Protein AF-A0A2H5WR70-F1 (afdb_monomer_lite)

Structure (mmCIF, N/CA/C/O backbone):
data_AF-A0A2H5WR70-F1
#
_entry.id   AF-A0A2H5WR70-F1
#
loop_
_atom_site.group_PDB
_atom_site.id
_atom_site.type_symbol
_atom_site.label_atom_id
_atom_site.label_alt_id
_atom_site.label_comp_id
_atom_site.label_asym_id
_atom_site.label_entity_id
_atom_site.label_seq_id
_atom_site.pdbx_PDB_ins_code
_atom_site.Cartn_x
_atom_site.Cartn_y
_atom_site.Cartn_z
_atom_site.occupancy
_atom_site.B_iso_or_equiv
_atom_site.auth_seq_id
_atom_site.auth_comp_id
_atom_site.auth_asym_id
_atom_site.auth_atom_id
_atom_site.pdbx_PDB_model_num
ATOM 1 N N . MET A 1 1 ? -16.773 2.299 13.007 1.00 89.69 1 MET A N 1
ATOM 2 C CA . MET A 1 1 ? -15.967 1.980 11.810 1.00 89.69 1 MET A CA 1
ATOM 3 C C . MET A 1 1 ? -15.285 3.254 11.373 1.00 89.69 1 MET A C 1
ATOM 5 O O . MET A 1 1 ? -15.946 4.281 11.331 1.00 89.69 1 MET A O 1
ATOM 9 N N . GLU A 1 2 ? -14.003 3.176 11.062 1.00 93.69 2 GLU A N 1
ATOM 10 C CA . GLU A 1 2 ? -13.222 4.254 10.464 1.00 93.69 2 GLU A CA 1
ATOM 11 C C . GLU A 1 2 ? -12.729 3.811 9.091 1.00 93.69 2 GLU A C 1
ATOM 13 O O . GLU A 1 2 ? -12.441 2.628 8.877 1.00 93.69 2 GLU A O 1
ATOM 18 N N . VAL A 1 3 ? -12.633 4.773 8.177 1.00 96.50 3 VAL A N 1
ATOM 19 C CA . VAL A 1 3 ? -12.057 4.582 6.848 1.00 96.50 3 VAL A CA 1
ATOM 20 C C . VAL A 1 3 ? -11.030 5.681 6.612 1.00 96.50 3 VAL A C 1
ATOM 22 O O . VAL A 1 3 ? -11.337 6.861 6.787 1.00 96.50 3 VAL A O 1
ATOM 25 N N . ASP A 1 4 ? -9.816 5.301 6.224 1.00 94.75 4 ASP A N 1
ATOM 26 C CA . ASP A 1 4 ? -8.775 6.243 5.824 1.00 94.75 4 ASP A CA 1
ATOM 27 C C . ASP A 1 4 ? -9.146 6.861 4.471 1.00 94.75 4 ASP A C 1
ATOM 29 O O . ASP A 1 4 ? -9.146 6.193 3.433 1.00 94.75 4 ASP A O 1
ATOM 33 N N . LEU A 1 5 ? -9.494 8.150 4.491 1.00 94.50 5 LEU A N 1
ATOM 34 C CA . LEU A 1 5 ? -9.971 8.864 3.309 1.00 94.50 5 LEU A CA 1
ATOM 35 C C . LEU A 1 5 ? -8.910 8.940 2.204 1.00 94.50 5 LEU A C 1
ATOM 37 O O . LEU A 1 5 ? -9.252 8.823 1.029 1.00 94.50 5 LEU A O 1
ATOM 41 N N . ILE A 1 6 ? -7.633 9.116 2.556 1.00 91.06 6 ILE A N 1
ATOM 42 C CA . ILE A 1 6 ? -6.554 9.240 1.571 1.00 91.06 6 ILE A CA 1
ATOM 43 C C . ILE A 1 6 ? -6.383 7.903 0.853 1.00 91.06 6 ILE A C 1
ATOM 45 O O . ILE A 1 6 ? -6.407 7.858 -0.377 1.00 91.06 6 ILE A O 1
ATOM 49 N N . ARG A 1 7 ? -6.290 6.799 1.603 1.00 91.94 7 ARG A N 1
ATOM 50 C CA . ARG A 1 7 ? -6.181 5.454 1.018 1.00 91.94 7 ARG A CA 1
ATOM 51 C C . ARG A 1 7 ? -7.421 5.089 0.208 1.00 91.94 7 ARG A C 1
ATOM 53 O O . A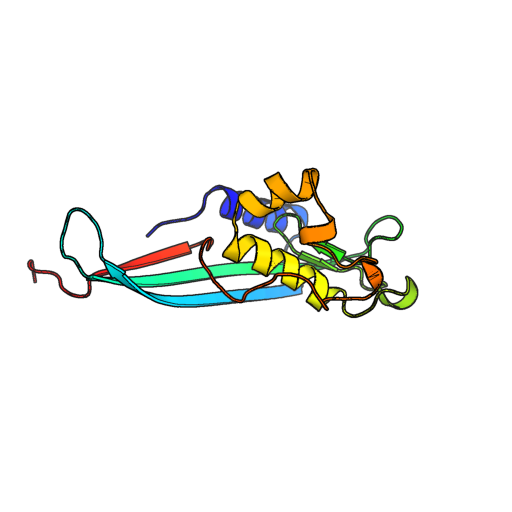RG A 1 7 ? -7.284 4.486 -0.851 1.00 91.94 7 ARG A O 1
ATOM 60 N N . LEU A 1 8 ? -8.615 5.484 0.658 1.00 95.25 8 LEU A N 1
ATOM 61 C CA . LEU A 1 8 ? -9.851 5.256 -0.091 1.00 95.25 8 LEU A CA 1
ATOM 62 C C . LEU A 1 8 ? -9.818 5.974 -1.445 1.00 95.25 8 LEU A C 1
ATOM 64 O O . LEU A 1 8 ? -10.139 5.367 -2.463 1.00 95.25 8 LEU A O 1
ATOM 68 N N . ILE A 1 9 ? -9.401 7.242 -1.472 1.00 94.94 9 ILE A N 1
ATOM 69 C CA . ILE A 1 9 ? -9.267 8.015 -2.714 1.00 94.94 9 ILE A CA 1
ATOM 70 C C . ILE A 1 9 ? -8.241 7.362 -3.643 1.00 94.94 9 ILE A C 1
ATOM 72 O O . ILE A 1 9 ? -8.520 7.198 -4.830 1.00 94.94 9 ILE A O 1
ATOM 76 N N . LEU A 1 10 ? -7.086 6.948 -3.119 1.00 92.19 10 LEU A N 1
ATOM 77 C CA . LEU A 1 10 ? -6.058 6.262 -3.905 1.00 92.19 10 LEU A CA 1
ATOM 78 C C . LEU A 1 10 ? -6.588 4.950 -4.503 1.00 92.19 10 LEU A C 1
ATOM 80 O O . LEU A 1 10 ? -6.481 4.752 -5.713 1.00 92.19 10 LEU A O 1
ATOM 84 N N . LEU A 1 11 ? -7.257 4.117 -3.701 1.00 94.69 11 LEU A N 1
ATOM 85 C CA . LEU A 1 11 ? -7.881 2.873 -4.156 1.00 94.69 11 LEU A CA 1
ATOM 86 C C . LEU A 1 11 ? -8.910 3.123 -5.267 1.00 94.69 11 LEU A C 1
ATOM 88 O O . LEU A 1 11 ? -8.846 2.496 -6.326 1.00 94.69 11 LEU A O 1
ATOM 92 N N . LEU A 1 12 ? -9.848 4.047 -5.041 1.00 95.75 12 LEU A N 1
ATOM 93 C CA . LEU A 1 12 ? -10.898 4.367 -6.008 1.00 95.75 12 LEU A CA 1
ATOM 94 C C . LEU A 1 12 ? -10.314 4.960 -7.291 1.00 95.75 12 LEU A C 1
ATOM 96 O O . LEU A 1 12 ? -10.717 4.563 -8.380 1.00 95.75 12 LEU A O 1
ATOM 100 N N . SER A 1 13 ? -9.341 5.869 -7.183 1.00 94.25 13 SER A N 1
ATOM 101 C CA . SER A 1 13 ? -8.680 6.455 -8.352 1.00 94.25 13 SER A CA 1
ATOM 102 C C . SER A 1 13 ? -7.962 5.398 -9.191 1.00 94.25 13 SER A C 1
ATOM 104 O O . SER A 1 13 ? -8.059 5.420 -10.417 1.00 94.25 13 SER A O 1
ATOM 106 N N . GLY A 1 14 ? -7.313 4.428 -8.543 1.00 92.06 14 GLY A N 1
ATOM 107 C CA . GLY A 1 14 ? -6.677 3.304 -9.209 1.00 92.06 14 GLY A CA 1
ATOM 108 C C . GLY A 1 14 ? -7.673 2.428 -9.962 1.00 92.06 14 GLY A C 1
ATOM 109 O O . GLY A 1 14 ? -7.479 2.169 -11.147 1.00 92.06 14 GLY A O 1
ATOM 110 N N . LEU A 1 15 ? -8.768 2.034 -9.307 1.00 95.25 15 LEU A N 1
ATOM 111 C CA . LEU A 1 15 ? -9.829 1.234 -9.931 1.00 95.25 15 LEU A CA 1
ATOM 112 C C . LEU A 1 15 ? -10.499 1.969 -11.102 1.00 95.25 15 LEU A C 1
ATOM 114 O O . LEU A 1 15 ? -10.773 1.369 -12.137 1.00 95.25 15 LEU A O 1
ATOM 118 N N . LEU A 1 16 ? -10.732 3.278 -10.975 1.00 95.94 16 LEU A N 1
ATOM 119 C CA . LEU A 1 16 ? -11.315 4.091 -12.046 1.00 95.94 16 LEU A CA 1
ATOM 120 C C . LEU A 1 16 ? -10.363 4.261 -13.236 1.00 95.94 16 LEU A C 1
ATOM 122 O O . LEU A 1 16 ? -10.811 4.283 -14.380 1.00 95.94 16 LEU A O 1
ATOM 126 N N . ARG A 1 17 ? -9.056 4.393 -12.981 1.00 94.25 17 ARG A N 1
ATOM 127 C CA . ARG A 1 17 ? -8.050 4.639 -14.023 1.00 94.25 17 ARG A CA 1
ATOM 128 C C . ARG A 1 17 ? -7.600 3.367 -14.736 1.00 94.25 17 ARG A C 1
ATOM 130 O O . ARG A 1 17 ? -7.344 3.408 -15.936 1.00 94.25 17 ARG A O 1
ATOM 137 N N . PHE A 1 18 ? -7.448 2.272 -13.999 1.00 93.31 18 PHE A N 1
ATOM 138 C CA . PHE A 1 18 ? -6.839 1.036 -14.494 1.00 93.31 18 PHE A CA 1
ATOM 139 C C . PHE A 1 18 ? -7.838 -0.120 -14.631 1.00 93.31 18 PHE A C 1
ATOM 141 O O . PHE A 1 18 ? -7.491 -1.154 -15.204 1.00 93.31 18 PHE A O 1
ATOM 148 N N . GLY A 1 19 ? -9.078 0.063 -14.169 1.00 93.69 19 GLY A N 1
ATOM 149 C CA . GLY A 1 19 ? -10.128 -0.948 -14.206 1.00 93.69 19 GLY A CA 1
ATOM 150 C C . GLY A 1 19 ? -9.994 -1.974 -13.081 1.00 93.69 19 GLY A C 1
ATOM 151 O O . GLY A 1 19 ? -9.516 -1.675 -11.988 1.00 93.69 19 GLY A O 1
ATOM 152 N N . GLY A 1 20 ? -10.446 -3.201 -13.346 1.00 94.69 20 GLY A N 1
ATOM 153 C CA . GLY A 1 20 ? -10.282 -4.315 -12.413 1.00 94.69 20 GLY A CA 1
ATOM 154 C C . GLY A 1 20 ? -8.807 -4.666 -12.210 1.00 94.69 20 GLY A C 1
ATOM 155 O O . GLY A 1 20 ? -8.031 -4.676 -13.165 1.00 94.69 20 GLY A O 1
ATOM 156 N N . ALA A 1 21 ? -8.432 -4.950 -10.964 1.00 96.69 21 ALA A N 1
ATOM 157 C CA . ALA A 1 21 ? -7.088 -5.401 -10.628 1.00 96.69 21 ALA A CA 1
ATOM 158 C C . ALA A 1 21 ? -6.844 -6.833 -11.123 1.00 96.69 21 ALA A C 1
ATOM 160 O O . ALA A 1 21 ? -7.751 -7.667 -11.082 1.00 96.69 21 ALA A O 1
ATOM 161 N N . ASP A 1 22 ? -5.611 -7.126 -11.534 1.00 97.56 22 ASP A N 1
ATOM 162 C CA . ASP A 1 22 ? -5.206 -8.484 -11.921 1.00 97.56 22 ASP A CA 1
ATOM 163 C C . ASP A 1 22 ? -4.982 -9.369 -10.682 1.00 97.56 22 ASP A C 1
ATOM 165 O O . ASP A 1 22 ? -5.069 -10.594 -10.747 1.00 97.56 22 ASP A O 1
ATOM 169 N N . GLY A 1 23 ? -4.706 -8.741 -9.537 1.00 97.12 23 GLY A N 1
ATOM 170 C CA . GLY A 1 23 ? -4.568 -9.390 -8.241 1.00 97.12 23 GLY A CA 1
ATOM 171 C C . GLY A 1 23 ? -4.791 -8.414 -7.091 1.00 97.12 23 GLY A C 1
ATOM 172 O O . GLY A 1 23 ? -4.969 -7.213 -7.292 1.00 97.12 23 GLY A O 1
ATOM 173 N N . TRP A 1 24 ? -4.768 -8.936 -5.869 1.00 97.25 24 TRP A N 1
ATOM 174 C CA . TRP A 1 24 ? -4.930 -8.146 -4.652 1.00 97.25 24 TRP A CA 1
ATOM 175 C C . TRP A 1 24 ? -3.947 -8.612 -3.589 1.00 97.25 24 TRP A C 1
ATOM 177 O O . TRP A 1 24 ? -3.821 -9.810 -3.343 1.00 97.25 24 TRP A O 1
ATOM 187 N N . ASP A 1 25 ? -3.308 -7.659 -2.922 1.00 96.94 25 ASP A N 1
ATOM 188 C CA . ASP A 1 25 ? -2.630 -7.893 -1.655 1.00 96.94 25 ASP A CA 1
ATOM 189 C C . ASP A 1 25 ? -3.518 -7.372 -0.524 1.00 96.94 25 ASP A C 1
ATOM 191 O O . ASP A 1 25 ? -3.771 -6.171 -0.409 1.00 96.94 25 ASP A O 1
ATOM 195 N N . VAL A 1 26 ? -4.033 -8.282 0.302 1.00 97.25 26 VAL A N 1
ATOM 196 C CA . VAL A 1 26 ? -4.964 -7.946 1.384 1.00 97.25 26 VAL A CA 1
ATOM 197 C C . VAL A 1 26 ? -4.314 -8.259 2.721 1.00 97.25 26 VAL A C 1
ATOM 199 O O . VAL A 1 26 ? -4.205 -9.418 3.118 1.00 97.25 26 VAL A O 1
ATOM 202 N N . ALA A 1 27 ? -3.921 -7.212 3.446 1.00 97.31 27 ALA A N 1
ATOM 203 C CA . ALA A 1 27 ? -3.508 -7.353 4.835 1.00 97.31 27 ALA A CA 1
ATOM 204 C C . ALA A 1 27 ? -4.708 -7.191 5.763 1.00 97.31 27 ALA A C 1
ATOM 206 O O . ALA A 1 27 ? -5.540 -6.297 5.587 1.00 97.31 27 ALA A O 1
ATOM 207 N N . TRP A 1 28 ? -4.757 -8.017 6.801 1.00 97.12 28 TRP A N 1
ATOM 208 C CA . TRP A 1 28 ? -5.707 -7.850 7.888 1.00 97.12 28 TRP A CA 1
ATOM 209 C C . TRP A 1 28 ? -5.058 -8.165 9.233 1.00 97.12 28 TRP A C 1
ATOM 211 O O . TRP A 1 28 ? -4.069 -8.894 9.319 1.00 97.12 28 TRP A O 1
ATOM 221 N N . ARG A 1 29 ? -5.603 -7.577 10.295 1.00 96.38 29 ARG A N 1
ATOM 222 C CA . ARG A 1 29 ? -5.184 -7.823 11.675 1.00 96.38 29 ARG A CA 1
ATOM 223 C C . ARG A 1 29 ? -6.381 -7.662 12.593 1.00 96.38 29 ARG A C 1
ATOM 225 O O . ARG A 1 29 ? -7.089 -6.669 12.487 1.00 96.38 29 ARG A O 1
ATOM 232 N N . ALA A 1 30 ? -6.561 -8.589 13.523 1.00 94.56 30 ALA A N 1
ATOM 233 C CA . ALA A 1 30 ? -7.466 -8.419 14.651 1.00 94.56 30 ALA A CA 1
ATOM 234 C C . ALA A 1 30 ? -6.654 -8.212 15.937 1.00 94.56 30 ALA A C 1
ATOM 236 O O . ALA A 1 30 ? -5.573 -8.784 16.098 1.00 94.56 30 ALA A O 1
ATOM 237 N N . GLY A 1 31 ? -7.154 -7.384 16.846 1.00 92.00 31 GLY A N 1
ATOM 238 C CA . GLY A 1 31 ? -6.547 -7.149 18.151 1.00 92.00 31 GLY A CA 1
ATOM 239 C C . GLY A 1 31 ? -7.546 -6.563 19.137 1.00 92.00 31 GLY A C 1
ATOM 240 O O . GLY A 1 31 ? -8.658 -6.209 18.761 1.00 92.00 31 GLY A O 1
ATOM 241 N N . VAL A 1 32 ? -7.149 -6.464 20.401 1.00 90.00 32 VAL A N 1
ATOM 242 C CA . VAL A 1 32 ? -7.931 -5.765 21.425 1.00 90.00 32 VAL A CA 1
ATOM 243 C C . VAL A 1 32 ? -7.363 -4.360 21.581 1.00 90.00 32 VAL A C 1
ATOM 245 O O . VAL A 1 32 ? -6.151 -4.196 21.715 1.00 90.00 32 VAL A O 1
ATOM 248 N N . SER A 1 33 ? -8.237 -3.360 21.553 1.00 84.06 33 SER A N 1
ATOM 249 C CA . SER A 1 33 ? -7.904 -1.959 21.798 1.00 84.06 33 SER A CA 1
ATOM 250 C C . SER A 1 33 ? -8.728 -1.429 22.968 1.00 84.06 33 SER A C 1
ATOM 252 O O . SER A 1 33 ? -9.828 -1.913 23.239 1.00 84.06 33 SER A O 1
ATOM 254 N N . LEU A 1 34 ? -8.184 -0.450 23.683 1.00 82.44 34 LEU A N 1
ATOM 255 C CA . LEU A 1 34 ? -8.881 0.260 24.749 1.00 82.44 34 LEU A CA 1
ATOM 256 C C . LEU A 1 34 ? -9.266 1.632 24.205 1.00 82.44 34 LEU A C 1
ATOM 258 O O . LEU A 1 34 ? -8.391 2.409 23.821 1.00 82.44 34 LEU A O 1
ATOM 262 N N . ALA A 1 35 ? -10.564 1.924 24.149 1.00 68.94 35 ALA A N 1
ATOM 263 C CA . ALA A 1 35 ? -11.013 3.268 23.816 1.00 68.94 35 ALA A CA 1
ATOM 264 C C . ALA A 1 35 ? -10.641 4.245 24.951 1.00 68.94 35 ALA A C 1
ATOM 266 O O . ALA A 1 35 ? -10.558 3.872 26.116 1.00 68.94 35 ALA A O 1
ATOM 267 N N . TRP A 1 36 ? -10.407 5.515 24.631 1.00 56.72 36 TRP A N 1
ATOM 268 C CA . TRP A 1 36 ? -10.358 6.607 25.609 1.00 56.72 36 TRP A CA 1
ATOM 269 C C . TRP A 1 36 ? -11.228 7.751 25.072 1.00 56.72 36 TRP A C 1
ATOM 271 O O . TRP A 1 36 ? -11.164 8.000 23.867 1.00 56.72 36 TRP A O 1
ATOM 281 N N . PRO A 1 37 ? -12.026 8.463 25.893 1.00 54.81 37 PRO A N 1
ATOM 282 C CA . PRO A 1 37 ? -12.164 8.382 27.349 1.00 54.81 37 PRO A CA 1
ATOM 283 C C . PRO A 1 37 ? -13.291 7.421 27.768 1.00 54.81 37 PRO A C 1
ATOM 285 O O . PRO A 1 37 ? -14.448 7.807 27.884 1.00 54.81 37 PRO A O 1
ATOM 288 N N . GLY A 1 38 ? -12.974 6.152 28.012 1.00 59.72 38 GLY A N 1
ATOM 289 C CA . GLY A 1 38 ? -13.931 5.196 28.568 1.00 59.72 38 GLY A CA 1
ATOM 290 C C . GLY A 1 38 ? -13.343 3.789 28.585 1.00 59.72 38 GLY A C 1
ATOM 291 O O . GLY A 1 38 ? -12.706 3.415 27.613 1.00 59.72 38 GLY A O 1
ATOM 292 N N . PRO A 1 39 ? -13.535 2.973 29.633 1.00 62.78 39 PRO A N 1
ATOM 293 C CA . PRO A 1 39 ? -12.887 1.663 29.771 1.00 62.78 39 PRO A CA 1
ATOM 294 C C . PRO A 1 39 ? -13.466 0.581 28.836 1.00 62.78 39 PRO A C 1
ATOM 296 O O . PRO A 1 39 ? -13.460 -0.602 29.172 1.00 62.78 39 PRO A O 1
ATOM 299 N N . GLN A 1 40 ? -14.006 0.953 27.673 1.00 77.25 40 GLN A N 1
ATOM 300 C CA . GLN A 1 40 ? -14.587 -0.008 26.751 1.00 77.25 40 GLN A CA 1
ATOM 301 C C . GLN A 1 40 ? -13.474 -0.642 25.920 1.00 77.25 40 GLN A C 1
ATOM 303 O O . GLN A 1 40 ? -12.898 -0.032 25.016 1.00 77.25 40 GLN A O 1
ATOM 308 N N . ALA A 1 41 ? -13.167 -1.889 26.260 1.00 86.75 41 ALA A N 1
ATOM 309 C CA . ALA A 1 41 ? -12.355 -2.737 25.416 1.00 86.75 41 ALA A CA 1
ATOM 310 C C . ALA A 1 41 ? -13.142 -3.071 24.138 1.00 86.75 41 ALA A C 1
ATOM 312 O O . ALA A 1 41 ? -14.325 -3.426 24.183 1.00 86.75 41 ALA A O 1
ATOM 313 N N . VAL A 1 42 ? -12.483 -2.949 22.993 1.00 90.00 42 VAL A N 1
ATOM 314 C CA . VAL A 1 42 ? -13.048 -3.250 21.678 1.00 90.00 42 VAL A CA 1
ATOM 315 C C . VAL A 1 42 ? -12.159 -4.259 20.963 1.00 90.00 42 VAL A C 1
ATOM 317 O O . VAL A 1 42 ? -10.935 -4.224 21.096 1.00 90.00 42 VAL A O 1
ATOM 320 N N . ILE A 1 43 ? -12.760 -5.144 20.174 1.00 92.38 43 ILE A N 1
ATOM 321 C CA . ILE A 1 43 ? -12.033 -5.853 19.124 1.00 92.38 43 ILE A CA 1
ATOM 322 C C . ILE A 1 43 ? -11.860 -4.866 17.981 1.00 92.38 43 ILE A C 1
ATOM 324 O O . ILE A 1 43 ? -12.835 -4.396 17.396 1.00 92.38 43 ILE A O 1
ATOM 328 N N . GLU A 1 44 ? -10.613 -4.556 17.666 1.00 94.19 44 GLU A N 1
ATOM 329 C CA . GLU A 1 44 ? -10.251 -3.790 16.491 1.00 94.19 44 GLU A CA 1
ATOM 330 C C . GLU A 1 44 ? -9.854 -4.749 15.365 1.00 94.19 44 GLU A C 1
ATOM 332 O O . GLU A 1 44 ? -8.882 -5.499 15.484 1.00 94.19 44 GLU A O 1
ATOM 337 N N . VAL A 1 45 ? -10.596 -4.712 14.260 1.00 96.00 45 VAL A N 1
ATOM 338 C CA . VAL A 1 45 ? -10.253 -5.411 13.019 1.00 96.00 45 VAL A CA 1
ATOM 339 C C . VAL A 1 45 ? -9.806 -4.382 11.993 1.00 96.00 45 VAL A C 1
ATOM 341 O O . VAL A 1 45 ? -10.562 -3.494 11.609 1.00 96.00 45 VAL A O 1
ATOM 344 N N . ARG A 1 46 ? -8.565 -4.509 11.540 1.00 97.38 46 ARG A N 1
ATOM 345 C CA . ARG A 1 46 ? -7.938 -3.651 10.539 1.00 97.38 46 ARG A CA 1
ATOM 346 C C . ARG A 1 46 ? -7.835 -4.404 9.226 1.00 97.38 46 ARG A C 1
ATOM 348 O O . ARG A 1 46 ? -7.390 -5.550 9.235 1.00 97.38 46 ARG A O 1
ATOM 355 N N . VAL A 1 47 ? -8.203 -3.769 8.119 1.00 97.94 47 VAL A N 1
ATOM 356 C CA . VAL A 1 47 ? -8.141 -4.353 6.772 1.00 97.94 47 VAL A CA 1
ATOM 357 C C . VAL A 1 47 ? -7.597 -3.321 5.796 1.00 97.94 47 VAL A C 1
ATOM 359 O O . VAL A 1 47 ? -8.013 -2.163 5.812 1.00 97.94 47 VAL A O 1
ATOM 362 N N . ASP A 1 48 ? -6.663 -3.738 4.949 1.00 97.62 48 ASP A N 1
ATOM 363 C CA . ASP A 1 48 ? -6.031 -2.881 3.950 1.00 97.62 48 ASP A CA 1
ATOM 364 C C . ASP A 1 48 ? -5.787 -3.640 2.636 1.00 97.62 48 ASP A C 1
ATOM 366 O O . ASP A 1 48 ? -4.753 -4.303 2.487 1.00 97.62 48 ASP A O 1
ATOM 370 N N . PRO A 1 49 ? -6.747 -3.584 1.698 1.00 97.06 49 PRO A N 1
ATOM 371 C CA . PRO A 1 49 ? -6.592 -4.147 0.367 1.00 97.06 49 PRO A CA 1
ATOM 372 C C . PRO A 1 49 ? -5.815 -3.187 -0.541 1.00 97.06 49 PRO A C 1
ATOM 374 O O . PRO A 1 49 ? -6.137 -2.002 -0.624 1.00 97.06 49 PRO A O 1
ATOM 377 N N . VAL A 1 50 ? -4.836 -3.714 -1.272 1.00 96.88 50 VAL A N 1
ATOM 378 C CA . VAL A 1 50 ? -4.102 -2.992 -2.316 1.00 96.88 50 VAL A CA 1
ATOM 379 C C . VAL A 1 50 ? -4.234 -3.750 -3.638 1.00 96.88 50 VAL A C 1
ATOM 381 O O . VAL A 1 50 ? -3.889 -4.934 -3.696 1.00 96.88 50 VAL A O 1
ATOM 384 N N . PRO A 1 51 ? -4.745 -3.108 -4.702 1.00 97.50 51 PRO A N 1
ATOM 385 C CA . PRO A 1 51 ? -4.861 -3.736 -6.007 1.00 97.50 51 PRO A CA 1
ATOM 386 C C . PRO A 1 51 ? -3.493 -3.837 -6.688 1.00 97.50 51 PRO A C 1
ATOM 388 O O . PRO A 1 51 ? -2.647 -2.945 -6.567 1.00 97.50 51 PRO A O 1
ATOM 391 N N . ILE A 1 52 ? -3.318 -4.922 -7.435 1.00 97.81 52 ILE A N 1
ATOM 392 C CA . ILE A 1 52 ? -2.118 -5.255 -8.197 1.00 97.81 52 ILE A CA 1
ATOM 393 C C . ILE A 1 52 ? -2.454 -5.202 -9.686 1.00 97.81 52 ILE A C 1
ATOM 395 O O . ILE A 1 52 ? -3.386 -5.874 -10.134 1.00 97.81 52 ILE A O 1
ATOM 399 N N . TYR A 1 53 ? -1.674 -4.443 -10.453 1.00 97.19 53 TYR A N 1
ATOM 400 C CA . TYR A 1 53 ? -1.800 -4.351 -11.905 1.00 97.19 53 TYR A CA 1
ATOM 401 C C . TYR A 1 53 ? -0.481 -4.707 -12.592 1.00 97.19 53 TYR A C 1
ATOM 403 O O . TYR A 1 53 ? 0.552 -4.093 -12.335 1.00 97.19 53 TYR A O 1
ATOM 411 N N . TYR A 1 54 ? -0.529 -5.646 -13.527 1.00 96.50 54 TYR A N 1
ATOM 412 C CA . TYR A 1 54 ? 0.573 -6.006 -14.408 1.00 96.50 54 TYR A CA 1
ATOM 413 C C . TYR A 1 54 ? 0.439 -5.234 -15.720 1.00 96.50 54 TYR A C 1
ATOM 415 O O . TYR A 1 54 ? -0.332 -5.607 -16.608 1.00 96.50 54 TYR A O 1
ATOM 423 N N . ARG A 1 55 ? 1.129 -4.098 -15.832 1.00 94.25 55 ARG A N 1
ATOM 424 C CA . ARG A 1 55 ? 1.019 -3.180 -16.980 1.00 94.25 55 ARG A CA 1
ATOM 425 C C . ARG A 1 55 ? 2.403 -2.648 -17.359 1.00 94.25 55 ARG A C 1
ATOM 427 O O . ARG A 1 55 ? 3.180 -2.378 -16.447 1.00 94.25 55 ARG A O 1
ATOM 434 N N . PRO A 1 56 ? 2.699 -2.447 -18.657 1.00 94.94 56 PRO A N 1
ATOM 435 C CA . PRO A 1 56 ? 3.954 -1.830 -19.079 1.00 94.94 56 PRO A CA 1
ATOM 436 C C . PRO A 1 56 ? 4.174 -0.477 -18.395 1.00 94.94 56 PRO A C 1
ATOM 438 O O . PRO A 1 56 ? 3.259 0.353 -18.338 1.00 94.94 56 PRO A O 1
ATOM 441 N N . LEU A 1 57 ? 5.383 -0.259 -17.888 1.00 94.56 57 LEU A N 1
ATOM 442 C CA . LEU A 1 57 ? 5.805 0.975 -17.237 1.00 94.56 57 LEU A CA 1
ATOM 443 C C . LEU A 1 57 ? 6.831 1.717 -18.108 1.00 94.56 57 LEU A C 1
ATOM 445 O O . LEU A 1 57 ? 7.621 1.091 -18.820 1.00 94.56 57 LEU A O 1
ATOM 449 N N . PRO A 1 58 ? 6.818 3.062 -18.087 1.00 92.06 58 PRO A N 1
ATOM 450 C CA . PRO A 1 58 ? 7.718 3.857 -18.909 1.00 92.06 58 PRO A CA 1
ATOM 451 C C . PRO A 1 58 ? 9.171 3.724 -18.442 1.00 92.06 58 PRO A C 1
ATOM 453 O O . PRO A 1 58 ? 9.449 3.646 -17.247 1.00 92.06 58 PRO A O 1
ATOM 456 N N . GLY A 1 59 ? 10.094 3.775 -19.404 1.00 88.69 59 GLY A N 1
ATOM 457 C CA . GLY A 1 59 ? 11.529 3.767 -19.134 1.00 88.69 59 GLY A CA 1
ATOM 458 C C . GLY A 1 59 ? 12.011 2.471 -18.480 1.00 88.69 59 GLY A C 1
ATOM 459 O O . GLY A 1 59 ? 11.586 1.370 -18.839 1.00 88.69 59 GLY A O 1
ATOM 460 N N . ASP A 1 60 ? 12.912 2.631 -17.520 1.00 89.00 60 ASP A N 1
ATOM 461 C CA . ASP A 1 60 ? 13.571 1.574 -16.752 1.00 89.00 60 ASP A CA 1
ATOM 462 C C . ASP A 1 60 ? 12.791 1.147 -15.499 1.00 89.00 60 ASP A C 1
ATOM 464 O O . ASP A 1 60 ? 13.238 0.264 -14.770 1.00 89.00 60 ASP A O 1
ATOM 468 N N . LEU A 1 61 ? 11.601 1.714 -15.262 1.00 91.81 61 LEU A N 1
ATOM 469 C CA . LEU A 1 61 ? 10.755 1.309 -14.144 1.00 91.81 61 LEU A CA 1
ATOM 470 C C . LEU A 1 61 ? 10.329 -0.152 -14.290 1.00 91.81 61 LEU A C 1
ATOM 472 O O . LEU A 1 61 ? 9.785 -0.570 -15.316 1.00 91.81 61 LEU A O 1
ATOM 476 N N . CYS A 1 62 ? 10.542 -0.910 -13.222 1.00 94.56 62 CYS A N 1
ATOM 477 C CA . CYS A 1 62 ? 10.111 -2.298 -13.114 1.00 94.56 62 CYS A CA 1
ATOM 478 C C . CYS A 1 62 ? 8.835 -2.427 -12.290 1.00 94.56 62 CYS A C 1
ATOM 480 O O . CYS A 1 62 ? 7.977 -3.241 -12.611 1.00 94.56 62 CYS A O 1
ATOM 482 N N . GLY A 1 63 ? 8.685 -1.604 -11.260 1.00 95.19 63 GLY A N 1
ATOM 483 C CA . GLY A 1 63 ? 7.497 -1.531 -10.431 1.00 95.19 63 GLY A CA 1
ATOM 484 C C . GLY A 1 63 ? 7.249 -0.099 -9.977 1.00 95.19 63 GLY A C 1
ATOM 485 O O . GLY A 1 63 ? 8.071 0.792 -10.213 1.00 95.19 63 GLY A O 1
ATOM 486 N N . LEU A 1 64 ? 6.061 0.131 -9.428 1.00 93.81 64 LEU A N 1
ATOM 487 C CA . LEU A 1 64 ? 5.695 1.389 -8.800 1.00 93.81 64 LEU A CA 1
ATOM 488 C C . LEU A 1 64 ? 4.531 1.185 -7.829 1.00 93.81 64 LEU A C 1
ATOM 490 O O . LEU A 1 64 ? 3.480 0.660 -8.212 1.00 93.81 64 LEU A O 1
ATOM 494 N N . TYR A 1 65 ? 4.688 1.696 -6.611 1.00 91.94 65 TYR A N 1
ATOM 495 C CA . TYR A 1 65 ? 3.607 1.880 -5.653 1.00 91.94 65 TYR A CA 1
ATOM 496 C C . TYR A 1 65 ? 3.269 3.366 -5.457 1.00 91.94 65 TYR A C 1
ATOM 498 O O . TYR A 1 65 ? 4.047 4.133 -4.897 1.00 91.94 65 TYR A O 1
ATOM 506 N N . ASP A 1 66 ? 2.070 3.769 -5.878 1.00 86.81 66 ASP A N 1
ATOM 507 C CA . ASP A 1 66 ? 1.543 5.138 -5.748 1.00 86.81 66 ASP A CA 1
ATOM 508 C C . ASP A 1 66 ? 0.134 5.168 -5.135 1.00 86.81 66 ASP A C 1
ATOM 510 O O . ASP A 1 66 ? -0.700 6.017 -5.446 1.00 86.81 66 ASP A O 1
ATOM 514 N N . GLY A 1 67 ? -0.137 4.209 -4.247 1.00 84.12 67 GLY A N 1
ATOM 515 C CA . GLY A 1 67 ? -1.468 3.939 -3.696 1.00 84.12 67 GLY A CA 1
ATOM 516 C C . GLY A 1 67 ? -2.183 2.785 -4.398 1.00 84.12 67 GLY A C 1
ATOM 517 O O . GLY A 1 67 ? -3.068 2.160 -3.817 1.00 84.12 67 GLY A O 1
ATOM 518 N N . VAL A 1 68 ? -1.726 2.431 -5.597 1.00 91.50 68 VAL A N 1
ATOM 519 C CA . VAL A 1 68 ? -1.910 1.107 -6.190 1.00 91.50 68 VAL A CA 1
ATOM 520 C C . VAL A 1 68 ? -0.556 0.516 -6.529 1.00 91.50 68 VAL A C 1
ATOM 522 O O . VAL A 1 68 ? 0.418 1.247 -6.681 1.00 91.50 68 VAL A O 1
ATOM 525 N N . MET A 1 69 ? -0.483 -0.806 -6.640 1.00 95.62 69 MET A N 1
ATOM 526 C CA . MET A 1 69 ? 0.755 -1.465 -7.020 1.00 95.62 69 MET A CA 1
ATOM 527 C C . MET A 1 69 ? 0.733 -1.806 -8.504 1.00 95.62 69 MET A C 1
ATOM 529 O O . MET A 1 69 ? -0.191 -2.459 -8.995 1.00 95.62 69 MET A O 1
ATOM 533 N N . ARG A 1 70 ? 1.767 -1.374 -9.218 1.00 95.94 70 ARG A N 1
ATOM 534 C CA . ARG A 1 70 ? 1.958 -1.649 -10.637 1.00 95.94 70 ARG A CA 1
ATOM 535 C C . ARG A 1 70 ? 3.280 -2.367 -10.835 1.00 95.94 70 ARG A C 1
ATOM 537 O O . ARG A 1 70 ? 4.296 -1.943 -10.299 1.00 95.94 70 ARG A O 1
ATOM 544 N N . VAL A 1 71 ? 3.257 -3.447 -11.600 1.00 97.00 71 VAL A N 1
ATOM 545 C CA . VAL A 1 71 ? 4.439 -4.246 -11.929 1.00 97.00 71 VAL A CA 1
ATOM 546 C C . VAL A 1 71 ? 4.532 -4.336 -13.444 1.00 97.00 71 VAL A C 1
ATOM 548 O O . VAL A 1 71 ? 3.561 -4.706 -14.103 1.00 97.00 71 VAL A O 1
ATOM 551 N N . ASP A 1 72 ? 5.689 -3.995 -13.998 1.00 96.69 72 ASP A N 1
ATOM 552 C CA . ASP A 1 72 ? 5.963 -4.191 -15.413 1.00 96.69 72 ASP A CA 1
ATOM 553 C C . ASP A 1 72 ? 6.113 -5.696 -15.694 1.00 96.69 72 ASP A C 1
ATOM 555 O O . ASP A 1 72 ? 6.978 -6.344 -15.093 1.00 96.69 72 ASP A O 1
ATOM 559 N N . PRO A 1 73 ? 5.299 -6.284 -16.591 1.00 95.38 73 PRO A N 1
ATOM 560 C CA . PRO A 1 73 ? 5.447 -7.683 -16.982 1.00 95.38 73 PRO A CA 1
ATOM 561 C C . PRO A 1 73 ? 6.835 -8.012 -17.554 1.00 95.38 73 PRO A C 1
ATOM 563 O O . PRO A 1 73 ? 7.272 -9.157 -17.459 1.00 95.38 73 PRO A O 1
ATOM 566 N N . ASP A 1 74 ? 7.526 -7.020 -18.122 1.00 95.31 74 ASP A N 1
ATOM 567 C CA . ASP A 1 74 ? 8.851 -7.142 -18.735 1.00 95.31 74 ASP A CA 1
ATOM 568 C C . ASP A 1 74 ? 10.001 -6.794 -17.768 1.00 95.31 74 ASP A C 1
ATOM 570 O O . ASP A 1 74 ? 11.165 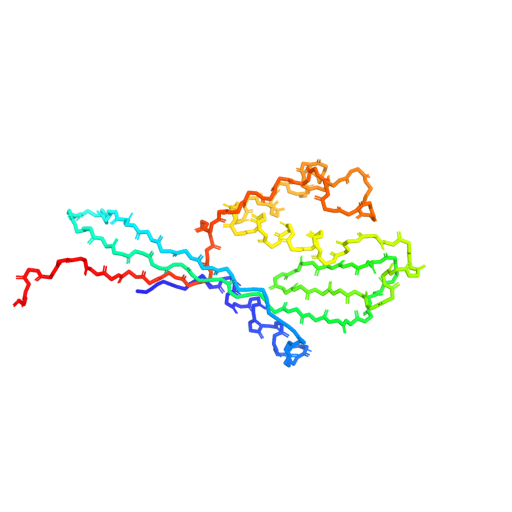-6.716 -18.160 1.00 95.31 74 ASP A O 1
ATOM 574 N N . ALA A 1 75 ? 9.712 -6.617 -16.472 1.00 93.00 75 ALA A N 1
ATOM 575 C CA . ALA A 1 75 ? 10.725 -6.355 -15.446 1.00 93.00 75 ALA A CA 1
ATOM 576 C C . ALA A 1 75 ? 11.944 -7.311 -15.492 1.00 93.00 75 ALA A C 1
ATOM 578 O O . ALA A 1 75 ? 13.069 -6.825 -15.332 1.00 93.00 75 ALA A O 1
ATOM 579 N N . PRO A 1 76 ? 11.797 -8.629 -15.765 1.00 90.94 76 PRO A N 1
ATOM 580 C CA . PRO A 1 76 ? 12.951 -9.515 -15.912 1.00 90.94 76 PRO A CA 1
ATOM 581 C C . PRO A 1 76 ? 13.881 -9.129 -17.070 1.00 90.94 76 PRO A C 1
ATOM 583 O O . PRO A 1 76 ? 15.099 -9.194 -16.914 1.00 90.94 76 PRO A O 1
ATOM 586 N N . ALA A 1 77 ? 13.340 -8.695 -18.214 1.00 92.19 77 ALA A N 1
ATOM 587 C CA . ALA A 1 77 ? 14.147 -8.260 -19.355 1.00 92.19 77 ALA A CA 1
ATOM 588 C C . ALA A 1 77 ? 14.858 -6.926 -19.081 1.00 92.19 77 ALA A C 1
ATOM 590 O O . ALA A 1 77 ? 15.949 -6.688 -19.596 1.00 92.19 77 ALA A O 1
ATOM 591 N N . LYS A 1 78 ? 14.287 -6.098 -18.198 1.00 91.50 78 LYS A N 1
ATOM 592 C CA . LYS A 1 78 ? 14.924 -4.885 -17.660 1.00 91.50 78 LYS A CA 1
ATOM 593 C C . LYS A 1 78 ? 16.005 -5.177 -16.605 1.00 91.50 78 LYS A C 1
ATOM 595 O O . LYS A 1 78 ? 16.640 -4.253 -16.109 1.00 91.50 78 LYS A O 1
ATOM 600 N N . GLY A 1 79 ? 16.235 -6.447 -16.259 1.00 91.19 79 GLY A N 1
ATOM 601 C CA . GLY A 1 79 ? 17.241 -6.867 -15.278 1.00 91.19 79 GLY A CA 1
ATOM 602 C C . GLY A 1 79 ? 16.788 -6.762 -13.821 1.00 91.19 79 GLY A C 1
ATOM 603 O O . GLY A 1 79 ? 17.601 -6.943 -12.913 1.00 91.19 79 GLY A O 1
ATOM 604 N N . CYS A 1 80 ? 15.504 -6.497 -13.579 1.00 92.25 80 CYS A N 1
ATOM 605 C CA . CYS A 1 80 ? 14.961 -6.405 -12.234 1.00 92.25 80 CYS A CA 1
ATOM 606 C C . CYS A 1 80 ? 14.655 -7.776 -11.647 1.00 92.25 80 CYS A C 1
ATOM 608 O O . CYS A 1 80 ? 14.138 -8.679 -12.311 1.00 92.25 80 CYS A O 1
ATOM 610 N N . ARG A 1 81 ? 14.946 -7.915 -10.355 1.00 89.31 81 ARG A N 1
ATOM 611 C CA . ARG A 1 81 ? 14.659 -9.118 -9.578 1.00 89.31 81 ARG A CA 1
ATOM 612 C C . ARG A 1 81 ? 13.629 -8.799 -8.509 1.00 89.31 81 ARG A C 1
ATOM 614 O O . ARG A 1 81 ? 13.645 -7.723 -7.929 1.00 89.31 81 ARG A O 1
ATOM 621 N N . GLU A 1 82 ? 12.739 -9.754 -8.250 1.00 92.06 82 GLU A N 1
ATOM 622 C CA . GLU A 1 82 ? 11.781 -9.691 -7.136 1.00 92.06 82 GLU A CA 1
ATOM 623 C C . GLU A 1 82 ? 10.913 -8.420 -7.102 1.00 92.06 82 GLU A C 1
ATOM 625 O O . GLU A 1 82 ? 10.476 -7.995 -6.036 1.00 92.06 82 GLU A O 1
ATOM 630 N N . THR A 1 83 ? 10.620 -7.832 -8.264 1.00 94.88 83 THR A N 1
ATOM 631 C CA . THR A 1 83 ? 9.898 -6.557 -8.384 1.00 94.88 83 THR A CA 1
ATOM 632 C C . THR A 1 83 ? 8.608 -6.530 -7.574 1.00 94.88 83 THR A C 1
ATOM 634 O O . THR A 1 83 ? 8.382 -5.608 -6.804 1.00 94.88 83 THR A O 1
ATOM 637 N N . LEU A 1 84 ? 7.792 -7.583 -7.666 1.00 94.50 84 LEU A N 1
ATOM 638 C CA . LEU A 1 84 ? 6.569 -7.690 -6.873 1.00 94.50 84 LEU A CA 1
ATOM 639 C C . LEU A 1 84 ? 6.846 -7.607 -5.361 1.00 94.50 84 LEU A C 1
ATOM 641 O O . LEU A 1 84 ? 6.153 -6.894 -4.645 1.00 94.50 84 LEU A O 1
ATOM 645 N N . ALA A 1 85 ? 7.849 -8.333 -4.865 1.00 94.44 85 ALA A N 1
ATOM 646 C CA . ALA A 1 85 ? 8.174 -8.344 -3.441 1.00 94.44 85 ALA A CA 1
ATOM 647 C C . ALA A 1 85 ? 8.730 -6.991 -2.971 1.00 94.44 85 ALA A C 1
ATOM 649 O O . ALA A 1 85 ? 8.423 -6.559 -1.860 1.00 94.44 85 ALA A O 1
ATOM 650 N N . HIS A 1 86 ? 9.512 -6.325 -3.823 1.00 95.19 86 HIS A N 1
ATOM 651 C CA . HIS A 1 86 ? 10.026 -4.981 -3.588 1.00 95.19 86 HIS A CA 1
ATOM 652 C C . HIS A 1 86 ? 8.879 -3.964 -3.473 1.00 95.19 86 HIS A C 1
ATOM 654 O O . HIS A 1 86 ? 8.745 -3.305 -2.445 1.00 95.19 86 HIS A O 1
ATOM 660 N N . GLU A 1 87 ? 7.956 -3.929 -4.438 1.00 95.38 87 GLU A N 1
ATOM 661 C CA . GLU A 1 87 ? 6.807 -3.014 -4.374 1.00 95.38 87 GLU A CA 1
ATOM 662 C C . GLU A 1 87 ? 5.880 -3.316 -3.186 1.00 95.38 87 GLU A C 1
ATOM 664 O O . GLU A 1 87 ? 5.388 -2.410 -2.507 1.00 95.38 87 GLU A O 1
ATOM 669 N N . LEU A 1 88 ? 5.690 -4.596 -2.848 1.00 95.81 88 LEU A N 1
ATOM 670 C CA . LEU A 1 88 ? 4.950 -4.983 -1.646 1.00 95.81 88 LEU A CA 1
ATOM 671 C C . LEU A 1 88 ? 5.636 -4.502 -0.360 1.00 95.81 88 LEU A C 1
ATOM 673 O O . LEU A 1 88 ? 4.955 -4.260 0.639 1.00 95.81 88 LEU A O 1
ATOM 677 N N . ASN A 1 89 ? 6.957 -4.324 -0.337 1.00 95.31 89 ASN A N 1
ATOM 678 C CA . ASN A 1 89 ? 7.612 -3.707 0.813 1.00 95.31 89 ASN A CA 1
ATOM 679 C C . ASN A 1 89 ? 7.221 -2.236 0.961 1.00 95.31 89 ASN A C 1
ATOM 681 O O . ASN A 1 89 ? 6.955 -1.828 2.091 1.00 95.31 89 ASN A O 1
ATOM 685 N N . HIS A 1 90 ? 7.069 -1.470 -0.122 1.00 94.38 90 HIS A N 1
ATOM 686 C CA . HIS A 1 90 ? 6.523 -0.108 -0.039 1.00 94.38 90 HIS A CA 1
ATOM 687 C C . HIS A 1 90 ? 5.089 -0.081 0.476 1.00 94.38 90 HIS A C 1
ATOM 689 O O . HIS A 1 90 ? 4.749 0.751 1.321 1.00 94.38 90 HIS A O 1
ATOM 695 N N . VAL A 1 91 ? 4.263 -1.046 0.062 1.00 95.38 91 VAL A N 1
ATOM 696 C CA . VAL A 1 91 ? 2.915 -1.211 0.622 1.00 95.38 91 VAL A CA 1
ATOM 697 C C . VAL A 1 91 ? 2.983 -1.385 2.144 1.00 95.38 91 VAL A C 1
ATOM 699 O O . VAL A 1 91 ? 2.266 -0.715 2.891 1.00 95.38 91 V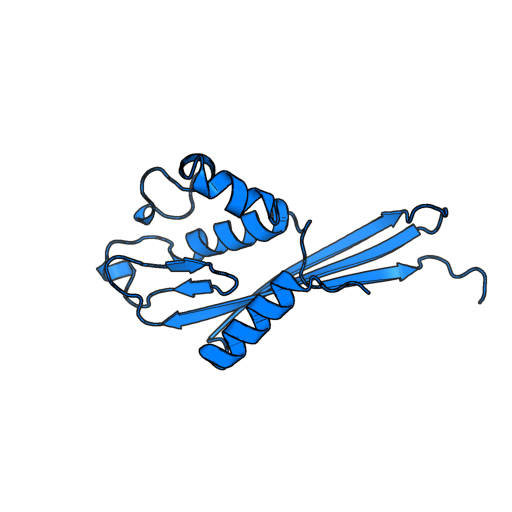AL A O 1
ATOM 702 N N . TRP A 1 92 ? 3.877 -2.246 2.637 1.00 96.12 92 TRP A N 1
ATOM 703 C CA . TRP A 1 92 ? 4.037 -2.489 4.073 1.00 96.12 92 TRP A CA 1
ATOM 704 C C . TRP A 1 92 ? 4.701 -1.343 4.839 1.00 96.12 92 TRP A C 1
ATOM 706 O O . TRP A 1 92 ? 4.328 -1.090 5.989 1.00 96.12 92 TRP A O 1
ATOM 716 N N . GLN A 1 93 ? 5.604 -0.596 4.206 1.00 95.06 93 GLN A N 1
ATOM 717 C CA . GLN A 1 93 ? 6.094 0.670 4.741 1.00 95.06 93 GLN A CA 1
ATOM 718 C C . GLN A 1 93 ? 4.922 1.652 4.909 1.00 95.06 93 GLN A C 1
ATOM 720 O O . GLN A 1 93 ? 4.731 2.200 5.993 1.00 95.06 93 GLN A O 1
ATOM 725 N N . GLY A 1 94 ? 4.055 1.789 3.902 1.00 93.75 94 GLY A N 1
ATOM 726 C CA . GLY A 1 94 ? 2.850 2.619 3.979 1.00 93.75 94 GLY A CA 1
ATOM 727 C C . GLY A 1 94 ? 1.844 2.151 5.040 1.00 93.75 94 GLY A C 1
ATOM 728 O O . GLY A 1 94 ? 1.211 2.975 5.697 1.00 93.75 94 GLY A O 1
ATOM 729 N N . ARG A 1 95 ? 1.693 0.837 5.257 1.00 95.56 95 ARG A N 1
ATOM 730 C CA . ARG A 1 95 ? 0.851 0.265 6.332 1.00 95.56 95 ARG A CA 1
ATOM 731 C C . ARG A 1 95 ? 1.418 0.509 7.731 1.00 95.56 95 ARG A C 1
ATOM 733 O O . ARG A 1 95 ? 0.655 0.655 8.685 1.00 95.56 95 ARG A O 1
ATOM 740 N N . THR A 1 96 ? 2.739 0.554 7.871 1.00 95.44 96 THR A N 1
ATOM 741 C CA . THR A 1 96 ? 3.409 0.726 9.169 1.00 95.44 96 THR A CA 1
ATOM 742 C C . THR A 1 96 ? 3.560 2.195 9.537 1.00 95.44 96 THR A C 1
ATOM 744 O O . THR A 1 96 ? 3.218 2.586 10.655 1.00 95.44 96 THR A O 1
ATOM 747 N N . TYR A 1 97 ? 4.062 3.001 8.605 1.00 94.00 97 TYR A N 1
ATOM 748 C CA . TYR A 1 97 ? 4.531 4.362 8.860 1.00 94.00 97 TYR A CA 1
ATOM 749 C C . TYR A 1 97 ? 3.554 5.441 8.372 1.00 94.00 97 TYR A C 1
ATOM 751 O O . TYR A 1 97 ? 3.665 6.591 8.796 1.00 94.00 97 TYR A O 1
ATOM 759 N N . GLY A 1 98 ? 2.576 5.096 7.527 1.00 92.25 98 GLY A N 1
ATOM 760 C CA . GLY A 1 98 ? 1.599 6.055 7.011 1.00 92.25 98 GLY A CA 1
ATOM 761 C C . GLY A 1 98 ? 2.284 7.197 6.258 1.00 92.25 98 GLY A C 1
ATOM 762 O O . GLY A 1 98 ? 3.221 6.965 5.497 1.00 92.25 98 GLY A O 1
ATOM 763 N N . LEU A 1 99 ? 1.860 8.439 6.514 1.00 89.75 99 LEU A N 1
ATOM 764 C CA . LEU A 1 99 ? 2.421 9.636 5.871 1.00 89.75 99 LEU A CA 1
ATOM 765 C C . LEU A 1 99 ? 3.887 9.918 6.235 1.00 89.75 99 LEU A C 1
ATOM 767 O O . LEU A 1 99 ? 4.543 1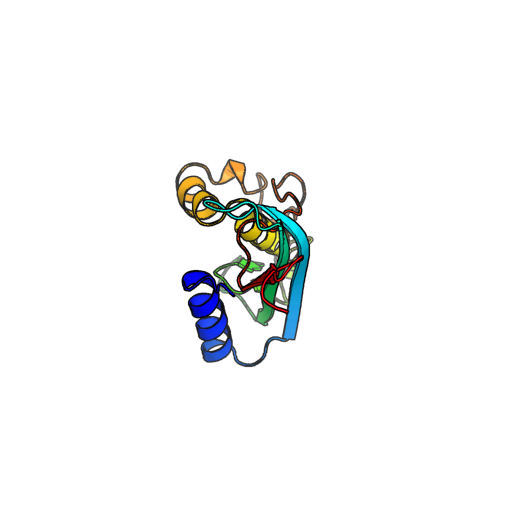0.672 5.524 1.00 89.75 99 LEU A O 1
ATOM 771 N N . LEU A 1 100 ? 4.437 9.304 7.290 1.00 91.19 100 LEU A N 1
ATOM 772 C CA . LEU A 1 100 ? 5.859 9.471 7.609 1.00 91.19 100 LEU A CA 1
ATOM 773 C C . LEU A 1 100 ? 6.764 8.912 6.508 1.00 91.19 100 LEU A C 1
ATOM 775 O O . LEU A 1 100 ? 7.828 9.481 6.265 1.00 91.19 100 LEU A O 1
ATOM 779 N N . GLN A 1 101 ? 6.346 7.837 5.828 1.00 90.62 101 GLN A N 1
ATOM 780 C CA . GLN A 1 101 ? 7.126 7.251 4.739 1.00 90.62 101 GLN A CA 1
ATOM 781 C C . GLN A 1 101 ? 7.328 8.253 3.593 1.00 90.62 101 GLN A C 1
ATOM 783 O O . GLN A 1 101 ? 8.479 8.621 3.373 1.00 90.62 101 GLN A O 1
ATOM 788 N N . PRO A 1 102 ? 6.288 8.798 2.928 1.00 88.06 102 PRO A N 1
ATOM 789 C CA . PRO A 1 102 ? 6.502 9.697 1.794 1.00 88.06 102 PRO A CA 1
ATOM 790 C C . PRO A 1 102 ? 7.172 11.014 2.205 1.00 88.06 102 PRO A C 1
ATOM 792 O O . PRO A 1 102 ? 7.972 11.559 1.446 1.00 88.06 102 PRO A O 1
ATOM 795 N N . LEU A 1 103 ? 6.906 11.509 3.421 1.00 89.38 103 LEU A N 1
ATOM 796 C CA . LEU A 1 103 ? 7.532 12.732 3.936 1.00 89.38 103 LEU A CA 1
ATOM 797 C C . LEU A 1 103 ? 9.045 12.581 4.127 1.00 89.38 103 LEU A C 1
ATOM 799 O O . LEU A 1 103 ? 9.801 13.502 3.826 1.00 89.38 103 LEU A O 1
ATOM 803 N N . THR A 1 104 ? 9.495 11.433 4.631 1.00 92.00 104 THR A N 1
ATOM 804 C CA . THR A 1 104 ? 10.926 11.191 4.872 1.00 92.00 104 THR A CA 1
ATOM 805 C C . THR A 1 104 ? 11.634 10.601 3.657 1.00 92.00 104 THR A C 1
ATOM 807 O O . THR A 1 104 ? 12.828 10.835 3.491 1.00 92.00 104 THR A O 1
ATOM 810 N N . TYR A 1 105 ? 10.914 9.909 2.770 1.00 89.44 105 TYR A N 1
ATOM 811 C CA . TYR A 1 105 ? 11.444 9.384 1.512 1.00 89.44 105 TYR A CA 1
ATOM 812 C C . TYR A 1 105 ? 12.057 10.488 0.647 1.00 89.44 105 TYR A C 1
ATOM 814 O O . TYR A 1 105 ? 13.160 10.326 0.134 1.00 89.44 105 TYR A O 1
ATOM 822 N N . ALA A 1 106 ? 11.398 11.649 0.561 1.00 88.38 106 ALA A N 1
ATOM 823 C CA . ALA A 1 106 ? 11.901 12.802 -0.187 1.00 88.38 106 ALA A CA 1
ATOM 824 C C . ALA A 1 106 ? 13.233 13.363 0.353 1.00 88.38 106 ALA A C 1
ATOM 826 O O . ALA A 1 106 ? 13.977 14.003 -0.387 1.00 88.38 106 ALA A O 1
ATOM 827 N N . LEU A 1 107 ? 13.533 13.138 1.636 1.00 91.69 107 LEU A N 1
ATOM 828 C CA . LEU A 1 107 ? 14.737 13.644 2.300 1.00 91.69 107 LEU A CA 1
ATOM 829 C C . LEU A 1 107 ? 15.861 12.603 2.341 1.00 91.69 107 LEU A C 1
ATOM 831 O O . LEU A 1 107 ? 17.035 12.962 2.304 1.00 91.69 107 LEU A O 1
ATOM 835 N N . ALA A 1 108 ? 15.506 11.322 2.449 1.00 91.38 108 ALA A N 1
ATOM 836 C CA . ALA A 1 108 ? 16.449 10.229 2.637 1.00 91.38 108 ALA A CA 1
ATOM 837 C C . ALA A 1 108 ? 15.916 8.921 2.015 1.00 91.38 108 ALA A C 1
ATOM 839 O O . ALA A 1 108 ? 15.517 8.007 2.743 1.00 91.38 108 ALA A O 1
ATOM 840 N N . PRO A 1 109 ? 15.924 8.788 0.674 1.00 88.31 109 PRO A N 1
ATOM 841 C CA . PRO A 1 109 ? 15.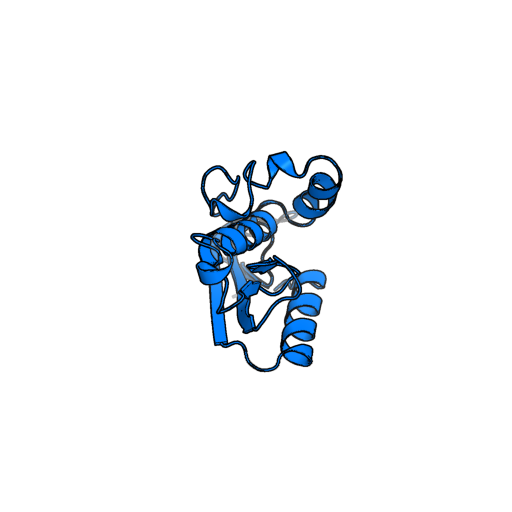385 7.608 -0.011 1.00 88.31 109 PRO A CA 1
ATOM 842 C C . PRO A 1 109 ? 16.126 6.318 0.370 1.00 88.31 109 PRO A C 1
ATOM 844 O O . PRO A 1 109 ? 15.506 5.271 0.510 1.00 88.31 109 PRO A O 1
ATOM 847 N N . GLY A 1 110 ? 17.430 6.399 0.663 1.00 89.00 110 GLY A N 1
ATOM 848 C CA . GLY A 1 110 ? 18.235 5.253 1.108 1.00 89.00 110 GLY A CA 1
ATOM 849 C C . GLY A 1 110 ? 17.857 4.674 2.480 1.00 89.00 110 GLY A C 1
ATOM 850 O O . GLY A 1 110 ? 18.411 3.653 2.869 1.00 89.00 110 GLY A O 1
ATOM 851 N N . LEU A 1 111 ? 16.937 5.302 3.227 1.00 89.25 111 LEU A N 1
ATOM 852 C CA . LEU A 1 111 ? 16.323 4.672 4.403 1.00 89.25 111 LEU A CA 1
ATOM 853 C C . LEU A 1 111 ? 15.263 3.638 4.014 1.00 89.25 111 LEU A C 1
ATOM 855 O O . LEU A 1 111 ? 14.992 2.729 4.791 1.00 89.25 111 LEU A O 1
ATOM 859 N N . TRP A 1 112 ? 14.638 3.802 2.850 1.00 91.31 112 TRP A N 1
ATOM 860 C CA . TRP A 1 112 ? 13.454 3.055 2.425 1.00 91.31 112 TRP A CA 1
ATOM 861 C C . TRP A 1 112 ? 13.748 2.081 1.289 1.00 91.31 112 TRP A C 1
ATOM 863 O O . TRP A 1 112 ? 13.083 1.048 1.195 1.00 91.31 112 TRP A O 1
ATOM 873 N N . GLU A 1 113 ? 14.744 2.415 0.473 1.00 91.31 113 GLU A N 1
ATOM 874 C CA . GLU A 1 113 ? 15.178 1.668 -0.700 1.00 91.31 113 GLU A CA 1
ATOM 875 C C . GLU A 1 113 ? 16.489 0.918 -0.462 1.00 91.31 113 GLU A C 1
ATOM 877 O O . GLU A 1 113 ? 17.351 1.394 0.286 1.00 91.31 113 GLU A O 1
ATOM 882 N N . PRO A 1 114 ? 16.711 -0.213 -1.152 1.00 88.12 114 PRO A N 1
ATOM 883 C CA . PRO A 1 114 ? 18.050 -0.753 -1.306 1.00 88.12 114 PRO A CA 1
ATOM 884 C C . PRO A 1 114 ? 18.935 0.228 -2.093 1.00 88.12 114 PRO A C 1
ATOM 886 O O . PRO A 1 114 ? 18.460 1.068 -2.857 1.00 88.12 114 PRO A O 1
ATOM 889 N N . ALA A 1 115 ? 20.257 0.076 -1.974 1.00 86.44 115 ALA A N 1
ATOM 890 C CA . ALA A 1 115 ? 21.218 0.912 -2.705 1.00 86.44 115 ALA A CA 1
ATOM 891 C C . ALA A 1 115 ? 21.027 0.861 -4.235 1.00 86.44 115 ALA A C 1
ATOM 893 O O . ALA A 1 115 ? 21.409 1.793 -4.943 1.00 86.44 115 ALA A O 1
ATOM 894 N N . ARG A 1 116 ? 20.454 -0.235 -4.740 1.00 85.38 116 ARG A N 1
ATOM 895 C CA . ARG A 1 116 ? 20.092 -0.441 -6.141 1.00 85.38 116 ARG A CA 1
ATOM 896 C C . ARG A 1 116 ? 18.668 -1.007 -6.210 1.00 85.38 116 ARG A C 1
ATOM 898 O O . ARG A 1 116 ? 18.479 -2.167 -5.844 1.00 85.38 116 ARG A O 1
ATOM 905 N N . PRO A 1 117 ? 17.678 -0.238 -6.693 1.00 75.94 117 PRO A N 1
ATOM 906 C CA . PRO A 1 117 ? 16.265 -0.641 -6.688 1.00 75.94 117 PRO A CA 1
ATOM 907 C C . PRO A 1 117 ? 15.974 -1.966 -7.411 1.00 75.94 117 PRO A C 1
ATOM 909 O O . PRO A 1 117 ? 15.109 -2.734 -7.004 1.00 75.94 117 PRO A O 1
ATOM 912 N N . TRP A 1 118 ? 16.746 -2.295 -8.451 1.00 81.56 118 TRP A N 1
ATOM 913 C CA . TRP A 1 118 ? 16.584 -3.535 -9.221 1.00 81.56 118 TRP A CA 1
ATOM 914 C C . TRP A 1 118 ? 17.099 -4.802 -8.510 1.00 81.56 118 TRP A C 1
ATOM 916 O O . TRP A 1 118 ? 16.875 -5.908 -9.008 1.00 81.56 118 TRP A O 1
ATOM 926 N N . GLU A 1 119 ? 17.791 -4.674 -7.368 1.00 83.44 119 GLU A N 1
ATOM 927 C CA . GLU A 1 119 ? 18.332 -5.809 -6.599 1.00 83.44 119 GLU A CA 1
ATOM 928 C C . GLU A 1 119 ? 17.287 -6.501 -5.703 1.00 83.44 119 GLU A C 1
ATOM 930 O O . GLU A 1 119 ? 17.584 -7.544 -5.116 1.00 83.44 119 GLU A O 1
ATOM 935 N N . GLY A 1 120 ? 16.055 -5.984 -5.652 1.00 85.81 120 GLY A N 1
ATOM 936 C CA . GLY A 1 120 ? 14.911 -6.641 -5.019 1.00 85.81 120 GLY A CA 1
ATOM 937 C C . GLY A 1 120 ? 14.560 -6.097 -3.635 1.00 85.81 120 GLY A C 1
ATOM 938 O O . GLY A 1 120 ? 14.764 -4.926 -3.329 1.00 85.81 120 GLY A O 1
ATOM 939 N N . ALA A 1 121 ? 13.963 -6.949 -2.799 1.00 87.06 121 ALA A N 1
ATOM 940 C CA . ALA A 1 121 ? 13.294 -6.545 -1.558 1.00 87.06 121 ALA A CA 1
ATOM 941 C C . ALA A 1 121 ? 14.204 -6.517 -0.309 1.00 87.06 121 ALA A C 1
ATOM 943 O O . ALA A 1 121 ? 13.783 -6.091 0.771 1.00 87.06 121 ALA A O 1
ATOM 944 N N . SER A 1 122 ? 15.427 -7.041 -0.419 1.00 87.69 122 SER A N 1
ATOM 945 C CA . SER A 1 122 ? 16.321 -7.247 0.724 1.00 87.69 122 SER A CA 1
ATOM 946 C C . SER A 1 122 ? 16.786 -5.924 1.344 1.00 87.69 122 SER A C 1
ATOM 948 O O . SER A 1 122 ? 17.194 -5.005 0.641 1.00 87.69 122 SER A O 1
ATOM 950 N N . GLY A 1 123 ? 16.757 -5.838 2.678 1.00 84.62 123 GLY A N 1
ATOM 951 C CA . GLY A 1 123 ? 17.254 -4.680 3.435 1.00 84.62 123 GLY A CA 1
ATOM 952 C C . GLY A 1 123 ? 16.261 -3.525 3.610 1.00 84.62 123 GLY A C 1
ATOM 953 O O . GLY A 1 123 ? 16.549 -2.604 4.370 1.00 84.62 123 GLY A O 1
ATOM 954 N N . MET A 1 124 ? 15.082 -3.580 2.988 1.00 91.88 124 MET A N 1
ATOM 955 C CA . MET A 1 124 ? 14.051 -2.550 3.154 1.00 91.88 124 MET A CA 1
ATOM 956 C C . MET A 1 124 ? 13.365 -2.661 4.530 1.00 91.88 124 MET A C 1
ATOM 958 O O . MET A 1 124 ? 12.970 -3.763 4.932 1.00 91.88 124 MET A O 1
ATOM 962 N N . PRO A 1 125 ? 13.122 -1.549 5.250 1.00 89.94 125 PRO A N 1
ATOM 963 C CA . PRO A 1 125 ? 12.405 -1.574 6.522 1.00 89.94 125 PRO A CA 1
ATOM 964 C C . PRO A 1 125 ? 10.895 -1.720 6.293 1.00 89.94 125 PRO A C 1
ATOM 966 O O . PRO A 1 125 ? 10.142 -0.752 6.331 1.00 89.94 125 PRO A O 1
ATOM 969 N N . ALA A 1 126 ? 10.436 -2.947 6.055 1.00 90.62 126 ALA A N 1
ATOM 970 C CA . ALA A 1 126 ? 9.026 -3.269 5.829 1.00 90.62 126 ALA A CA 1
ATOM 971 C C . ALA A 1 126 ? 8.463 -4.175 6.943 1.00 90.62 126 ALA A C 1
ATOM 973 O O . ALA A 1 126 ? 8.096 -5.328 6.681 1.00 90.62 126 ALA A O 1
ATOM 974 N N . PRO A 1 127 ? 8.406 -3.703 8.207 1.00 93.12 127 PRO A N 1
ATOM 975 C CA . PRO A 1 127 ? 7.810 -4.485 9.280 1.00 93.12 127 PRO A CA 1
ATOM 976 C C . PRO A 1 127 ? 6.351 -4.801 8.936 1.00 93.12 127 PRO A C 1
ATOM 978 O O . PRO A 1 127 ? 5.615 -3.974 8.396 1.00 93.12 127 PRO A O 1
ATOM 981 N N . ARG A 1 128 ? 5.912 -6.020 9.252 1.00 94.06 128 ARG A N 1
ATOM 982 C CA . ARG A 1 128 ? 4.564 -6.490 8.905 1.00 94.06 128 ARG A CA 1
ATOM 983 C C . ARG A 1 128 ? 3.539 -6.032 9.942 1.00 94.06 128 ARG A C 1
ATOM 985 O O . ARG A 1 128 ? 2.865 -6.837 10.580 1.00 94.06 128 ARG A O 1
ATOM 992 N N . THR A 1 129 ? 3.452 -4.717 10.141 1.00 94.50 129 THR A N 1
ATOM 993 C CA . THR A 1 129 ? 2.478 -4.096 11.043 1.00 94.50 129 THR A CA 1
ATOM 994 C C . THR A 1 129 ? 1.433 -3.310 10.269 1.00 94.50 129 THR A C 1
ATOM 996 O O . THR A 1 129 ? 1.726 -2.649 9.278 1.00 94.50 129 THR A O 1
ATOM 999 N N . LEU A 1 130 ? 0.191 -3.394 10.737 1.00 95.94 130 LEU A N 1
ATOM 1000 C CA . LEU A 1 130 ? -0.948 -2.747 10.105 1.00 95.94 130 LEU A CA 1
ATOM 1001 C C . LEU A 1 130 ? -1.433 -1.600 10.994 1.00 95.94 130 LEU A C 1
ATOM 1003 O O . LEU A 1 130 ? -2.449 -1.711 11.677 1.00 95.94 130 LEU A O 1
ATOM 1007 N N . ASN A 1 131 ? -0.640 -0.532 11.072 1.00 94.19 131 ASN A N 1
ATOM 1008 C CA . ASN A 1 131 ? -0.967 0.645 11.876 1.00 94.19 131 ASN A CA 1
ATOM 1009 C C . ASN A 1 131 ? -1.910 1.571 11.115 1.00 94.19 131 ASN A C 1
ATOM 1011 O O . ASN A 1 131 ? -2.896 2.015 11.684 1.00 94.19 131 ASN A O 1
ATOM 1015 N N . TRP A 1 132 ? -1.668 1.783 9.827 1.00 94.31 132 TRP A N 1
ATOM 1016 C CA . TRP A 1 132 ? -2.418 2.673 8.944 1.00 94.31 132 TRP A CA 1
ATOM 1017 C C . TRP A 1 132 ? -3.186 1.849 7.910 1.00 94.31 132 TRP A C 1
ATOM 1019 O O . TRP A 1 132 ? -2.759 1.711 6.768 1.00 94.31 132 TRP A O 1
ATOM 1029 N N . ALA A 1 133 ? -4.278 1.225 8.345 1.00 95.75 133 ALA A N 1
ATOM 1030 C CA . ALA A 1 133 ? -5.146 0.430 7.479 1.00 95.75 133 ALA A CA 1
ATOM 1031 C C . ALA A 1 133 ? -6.197 1.300 6.785 1.00 95.75 133 ALA A C 1
ATOM 1033 O O . ALA A 1 133 ? -6.654 2.273 7.382 1.00 95.75 133 ALA A O 1
ATOM 1034 N N . LEU A 1 134 ? -6.642 0.901 5.589 1.00 96.75 134 LEU A N 1
ATOM 1035 C CA . LEU A 1 134 ? -7.799 1.511 4.931 1.00 96.75 134 LEU A CA 1
ATOM 1036 C C . LEU A 1 134 ? -9.054 1.476 5.810 1.00 96.75 134 LEU A C 1
ATOM 1038 O O . LEU A 1 134 ? -9.739 2.484 5.918 1.00 96.75 134 LEU A O 1
ATOM 1042 N N . ILE A 1 135 ? -9.375 0.328 6.411 1.00 97.56 135 ILE A N 1
ATOM 1043 C CA . ILE A 1 135 ? -10.593 0.136 7.205 1.00 97.56 135 ILE A CA 1
ATOM 1044 C C . ILE A 1 135 ? -10.208 -0.295 8.614 1.00 97.56 135 ILE A C 1
ATOM 1046 O O . ILE A 1 135 ? -9.420 -1.227 8.791 1.00 97.56 135 ILE A O 1
ATOM 1050 N N . ARG A 1 136 ? -10.816 0.342 9.618 1.00 95.94 136 ARG A N 1
ATOM 1051 C CA . ARG A 1 136 ? -10.782 -0.106 11.014 1.00 95.94 136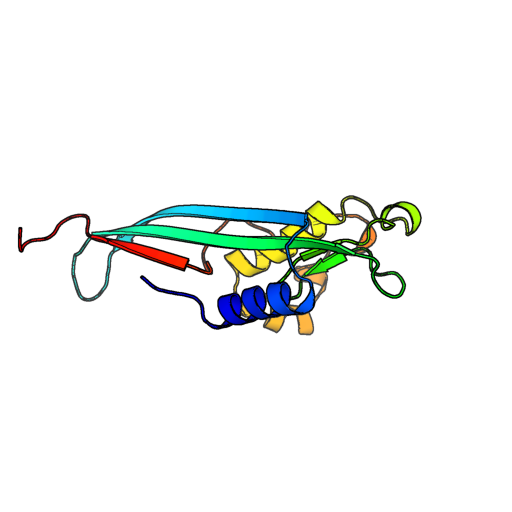 ARG A CA 1
ATOM 1052 C C . ARG A 1 136 ? -12.200 -0.303 11.535 1.00 95.94 136 ARG A C 1
ATOM 1054 O O . ARG A 1 136 ? -13.022 0.615 11.567 1.00 95.94 136 ARG A O 1
ATOM 1061 N N . LEU A 1 137 ? -12.507 -1.522 11.942 1.00 94.00 137 LEU A N 1
ATOM 1062 C CA . LEU A 1 137 ? -13.772 -1.899 12.552 1.00 94.00 137 LEU A CA 1
ATOM 1063 C C . LEU A 1 137 ? -13.546 -2.049 14.050 1.00 94.00 137 LEU A C 1
ATOM 1065 O O . LEU A 1 137 ? -12.640 -2.763 14.461 1.00 94.00 137 LEU A O 1
ATOM 1069 N N . TYR A 1 138 ? -14.385 -1.396 14.847 1.00 91.44 138 TYR A N 1
ATOM 1070 C CA . TYR A 1 138 ? -14.354 -1.496 16.301 1.00 91.44 138 TYR A CA 1
ATOM 1071 C C . TYR A 1 138 ? -15.635 -2.184 16.742 1.00 91.44 138 TYR A C 1
ATOM 1073 O O . TYR A 1 138 ? -16.729 -1.673 16.495 1.00 91.44 138 TYR A O 1
ATOM 1081 N N . LEU A 1 139 ? -15.489 -3.355 17.344 1.00 90.00 139 LEU A N 1
ATOM 1082 C CA . LEU A 1 139 ? -16.585 -4.150 17.875 1.00 90.00 139 LEU A CA 1
ATOM 1083 C C . LEU A 1 139 ? -16.488 -4.096 19.404 1.00 90.00 139 LEU A C 1
ATOM 1085 O O . LEU A 1 139 ? -15.469 -4.533 19.943 1.00 90.00 139 LEU A O 1
ATOM 1089 N N . PRO A 1 140 ? -17.481 -3.549 20.121 1.00 87.69 140 PRO A N 1
ATOM 1090 C CA . PRO A 1 140 ? -17.435 -3.516 21.578 1.00 87.69 140 PRO A CA 1
ATOM 1091 C C . PRO A 1 140 ? -17.415 -4.942 22.138 1.00 87.69 140 PRO A C 1
ATOM 1093 O O . PRO A 1 140 ? -18.204 -5.784 21.718 1.00 87.69 140 PRO A O 1
ATOM 1096 N N . LEU A 1 141 ? -16.510 -5.217 23.085 1.00 84.00 141 LEU A N 1
ATOM 1097 C CA . LEU A 1 141 ? -16.459 -6.516 23.774 1.00 84.00 141 LEU A CA 1
ATOM 1098 C C . LEU A 1 141 ? -17.580 -6.672 24.805 1.00 84.00 141 LEU A C 1
ATOM 1100 O O . LEU A 1 141 ? -17.965 -7.788 25.139 1.00 84.00 141 LEU A O 1
ATOM 1104 N N . TYR A 1 142 ? -18.088 -5.549 25.306 1.00 77.81 142 TYR A N 1
ATOM 1105 C CA . TYR A 1 142 ? -19.191 -5.491 26.249 1.00 77.81 142 TYR A CA 1
ATOM 1106 C C . TYR A 1 142 ? -20.077 -4.292 25.914 1.00 77.81 142 TYR A C 1
ATOM 1108 O O . TYR A 1 142 ? -19.578 -3.172 25.758 1.00 77.81 142 TYR A O 1
ATOM 1116 N N . ASP A 1 143 ? -21.377 -4.545 25.792 1.00 67.19 143 ASP A N 1
ATOM 1117 C CA . ASP A 1 143 ? -22.419 -3.532 25.667 1.00 67.19 143 ASP A CA 1
ATOM 1118 C C . ASP A 1 143 ? -23.213 -3.520 26.984 1.00 67.19 143 ASP A C 1
ATOM 1120 O O . ASP A 1 143 ? -23.998 -4.435 27.208 1.00 67.19 143 ASP A O 1
ATOM 1124 N N . PRO A 1 144 ? -23.015 -2.539 27.885 1.00 62.41 144 PRO A N 1
ATOM 1125 C CA . PRO A 1 144 ? -23.771 -2.469 29.137 1.00 62.41 144 PRO A CA 1
ATOM 1126 C C . PRO A 1 144 ? -25.282 -2.241 28.945 1.00 62.41 144 PRO A C 1
ATOM 1128 O O . PRO A 1 144 ? -26.010 -2.237 29.935 1.00 62.41 144 PRO A O 1
ATOM 1131 N N . GLY A 1 145 ? -25.752 -1.993 27.715 1.00 63.66 145 GLY A N 1
ATOM 1132 C CA . GLY A 1 145 ? -27.152 -1.716 27.386 1.00 63.66 145 GLY A CA 1
ATOM 1133 C C . GLY A 1 145 ? -27.962 -2.903 26.846 1.00 63.66 145 GLY A C 1
ATOM 1134 O O . GLY A 1 145 ? -29.103 -2.689 26.431 1.00 63.66 145 GLY A O 1
ATOM 1135 N N . ARG A 1 146 ? -27.406 -4.122 26.821 1.00 51.94 146 ARG A N 1
ATOM 1136 C CA . ARG A 1 146 ? -28.082 -5.372 26.425 1.00 51.94 146 ARG A CA 1
ATOM 1137 C C . ARG A 1 146 ? -27.801 -6.485 27.424 1.00 51.94 146 ARG A C 1
ATOM 1139 O O . ARG A 1 146 ? -28.709 -7.328 27.586 1.00 51.94 146 ARG A O 1
#

Foldseek 3Di:
DDFDPVLVCLQVVCCVVVNAAPDKDKDKDWDWDADPPDRWIWTKIFIAIAGEHADADPDLDQWDDPSHTYGDPCLVVSLADARVQQSVLVVQCCQPVPPNCVVCCVVCVVQAAPPDNRPHNPPGPRPNHRNPGRDIDIGTPDDPVD

pLDDT: mean 90.49, std 8.78, range [51.94, 97.94]

Sequence (146 aa):
MEVDLIRLILLLSGLLRFGGADGWDVAWRAGVSLAWPGPQAVIEVRVDPVPIYYRPLPGDLCGLYDGVMRVDPDAPAKGCRETLAHELNHVWQGRTYGLLQPLTYALAPGLWEPARPWEGASGMPAPRTLNWALIRLYLPLYDPGR

Secondary structure (DSSP, 8-state):
-EE-HHHHHHHHHHHHHH-S-SEEEEEEEEEEEE-TTS--EEEEEEEEEEEEEE---STT--EEESSSEEE-TTTTTTT--SHHHHHHHHHHHHHHHTTHHHHHHTT-GGGTS-SSGGG-STT-------SS-SEEEEEES--TT-

Radius of gyration: 17.71 Å; chains: 1; bounding box: 49×23×49 Å